Protein AF-A0A2P9H1H8-F1 (afdb_monomer)

Nearest PDB structures (foldseek):
  4e9w-assembly1_A  TM=9.868E-01  e=8.468E-06  uncultured bacterium

Foldseek 3Di:
DDPPDADKAKDADPPPVQLDDPNDGDHGIDIDHDPPDDDDPPDPCVVPPDDPCPVPPVVVVVDDDDDDDPVPDDDDDDPPPPPPDD

Sequence (86 aa):
MQMNNPGRFIFHDHVDRHLNMGGMLGGPITVIEYAEVPSDAWYAWDQKQYDPDFFYSESMKKGYGLFTNPNFQGKPVATARHSRQQ

Mean predicted aligned error: 6.65 Å

Structure (mmCIF, N/CA/C/O backbone):
data_AF-A0A2P9H1H8-F1
#
_entry.id   AF-A0A2P9H1H8-F1
#
loop_
_atom_site.group_PDB
_atom_site.id
_atom_site.type_symbol
_atom_site.label_atom_id
_atom_site.label_alt_id
_atom_site.label_comp_id
_atom_site.label_asym_id
_atom_site.label_entity_id
_atom_site.label_seq_id
_atom_site.pdbx_PDB_ins_code
_atom_site.Cartn_x
_atom_site.Cartn_y
_atom_site.Cartn_z
_atom_site.occupancy
_atom_site.B_iso_or_equiv
_atom_site.auth_seq_id
_atom_site.auth_comp_id
_atom_site.auth_asym_id
_atom_site.auth_atom_id
_atom_site.pdbx_PDB_model_num
ATOM 1 N N . MET A 1 1 ? -9.073 -1.909 -12.706 1.00 85.12 1 MET A N 1
ATOM 2 C CA . MET A 1 1 ? -7.894 -1.840 -13.598 1.00 85.12 1 MET A CA 1
ATOM 3 C C . MET A 1 1 ? -7.707 -3.194 -14.256 1.00 85.12 1 MET A C 1
ATOM 5 O O . MET A 1 1 ? -7.984 -4.191 -13.602 1.00 85.12 1 MET A O 1
ATOM 9 N N . GLN A 1 2 ? -7.296 -3.227 -15.523 1.00 94.25 2 GLN A N 1
ATOM 10 C CA . GLN A 1 2 ? -6.840 -4.460 -16.169 1.00 94.25 2 GLN A CA 1
ATOM 11 C C . GLN A 1 2 ? -5.332 -4.571 -15.948 1.00 94.25 2 GLN A C 1
ATOM 13 O O . GLN A 1 2 ? -4.614 -3.618 -16.241 1.00 94.25 2 GLN A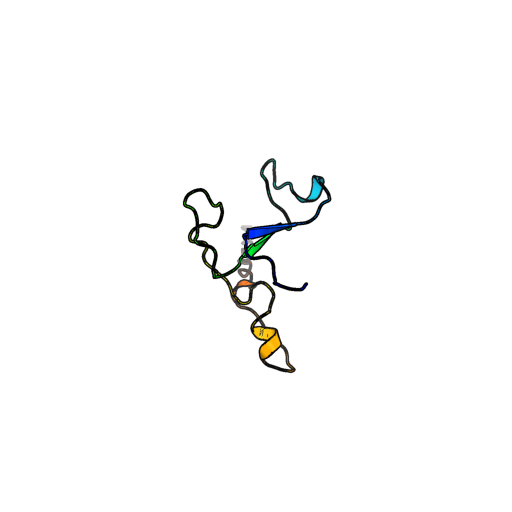 O 1
ATOM 18 N N . MET A 1 3 ? -4.868 -5.692 -15.396 1.00 95.94 3 MET A N 1
ATOM 19 C CA . MET A 1 3 ? -3.461 -5.885 -15.028 1.00 95.94 3 MET A CA 1
ATOM 20 C C . MET A 1 3 ? -2.694 -6.568 -16.167 1.00 95.94 3 MET A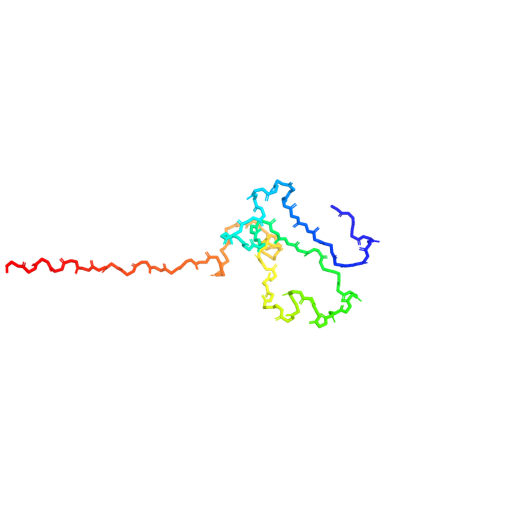 C 1
ATOM 22 O O . MET A 1 3 ? -2.316 -7.729 -16.063 1.00 95.94 3 MET A O 1
ATOM 26 N N . ASN A 1 4 ? -2.546 -5.873 -17.298 1.00 96.75 4 ASN A N 1
ATOM 27 C CA . ASN A 1 4 ? -1.959 -6.410 -18.534 1.00 96.75 4 ASN A CA 1
ATOM 28 C C . ASN A 1 4 ? -0.662 -5.705 -18.969 1.00 96.75 4 ASN A C 1
ATOM 30 O O . ASN A 1 4 ? -0.214 -5.903 -20.097 1.00 96.75 4 ASN A O 1
ATOM 34 N N . ASN A 1 5 ? -0.076 -4.878 -18.101 1.00 96.06 5 ASN A N 1
ATOM 35 C CA . ASN A 1 5 ? 1.179 -4.177 -18.359 1.00 96.06 5 ASN A CA 1
ATOM 36 C C . ASN A 1 5 ? 2.150 -4.441 -17.200 1.00 96.06 5 ASN A C 1
ATOM 38 O O . ASN A 1 5 ? 2.063 -3.740 -16.193 1.00 96.06 5 ASN A O 1
ATOM 42 N N . PRO A 1 6 ? 3.019 -5.461 -17.300 1.00 96.25 6 PRO A N 1
ATOM 43 C CA . PRO A 1 6 ? 3.929 -5.829 -16.222 1.00 96.25 6 PRO A CA 1
ATOM 44 C C . PRO A 1 6 ? 4.961 -4.743 -15.919 1.00 96.25 6 PRO A C 1
ATOM 46 O O . PRO A 1 6 ? 5.619 -4.218 -16.815 1.00 96.25 6 PRO A O 1
ATOM 49 N N . GLY A 1 7 ? 5.115 -4.402 -14.641 1.00 95.75 7 GLY A N 1
ATOM 50 C CA . GLY A 1 7 ? 6.019 -3.342 -14.202 1.00 95.75 7 GLY A CA 1
ATOM 51 C C . GLY A 1 7 ? 5.931 -3.067 -12.704 1.00 95.75 7 GLY A C 1
ATOM 52 O O . GLY A 1 7 ? 5.320 -3.816 -11.945 1.00 95.75 7 GLY A O 1
ATOM 53 N N . ARG A 1 8 ? 6.526 -1.951 -12.284 1.00 96.19 8 ARG A N 1
ATOM 54 C CA . ARG A 1 8 ? 6.280 -1.334 -10.976 1.00 96.19 8 ARG A CA 1
ATOM 55 C C . ARG A 1 8 ? 5.710 0.052 -11.224 1.00 96.19 8 ARG A C 1
ATOM 57 O O . ARG A 1 8 ? 6.420 0.935 -11.697 1.00 96.19 8 ARG A O 1
ATOM 64 N N . PHE A 1 9 ? 4.421 0.222 -10.949 1.00 97.19 9 PHE A N 1
ATOM 65 C CA . PHE A 1 9 ? 3.704 1.465 -11.228 1.00 97.19 9 PHE A CA 1
ATOM 66 C C . PHE A 1 9 ? 3.328 2.146 -9.926 1.00 97.19 9 PHE A C 1
ATOM 68 O O . PHE A 1 9 ? 2.537 1.613 -9.150 1.00 97.19 9 PHE A O 1
ATOM 75 N N . ILE A 1 10 ? 3.891 3.329 -9.689 1.00 96.56 10 ILE A N 1
ATOM 76 C CA . ILE A 1 10 ? 3.498 4.149 -8.549 1.00 96.56 10 ILE A CA 1
ATOM 77 C C . ILE A 1 10 ? 2.029 4.562 -8.696 1.00 96.56 10 ILE A C 1
ATOM 79 O O . ILE A 1 10 ? 1.578 4.945 -9.775 1.00 96.56 10 ILE A O 1
ATOM 83 N N . PHE A 1 11 ? 1.284 4.479 -7.602 1.00 97.25 11 PHE A N 1
ATOM 84 C CA . PHE A 1 11 ? -0.088 4.945 -7.514 1.00 97.25 11 PHE A CA 1
ATOM 85 C C . PHE A 1 11 ? -0.219 5.818 -6.273 1.00 97.25 11 PHE A C 1
ATOM 87 O O . PHE A 1 11 ? -0.057 5.354 -5.145 1.00 97.25 11 PHE A O 1
ATOM 94 N N . HIS A 1 12 ? -0.448 7.105 -6.494 1.00 96.56 12 HIS A N 1
ATOM 95 C CA . HIS A 1 12 ? -0.431 8.102 -5.439 1.00 96.56 12 HIS A CA 1
ATOM 96 C C . HIS A 1 12 ? -1.455 9.204 -5.696 1.00 96.56 12 HIS A C 1
ATOM 98 O O . HIS A 1 12 ? -1.972 9.349 -6.806 1.00 96.56 12 HIS A O 1
ATOM 104 N N . ASP A 1 13 ? -1.727 9.994 -4.663 1.00 95.19 13 ASP A N 1
ATOM 105 C CA . ASP A 1 13 ? -2.470 11.241 -4.815 1.00 95.19 13 ASP A CA 1
ATOM 106 C C . ASP A 1 13 ? -1.662 12.250 -5.643 1.00 95.19 13 ASP A C 1
ATOM 108 O O . ASP A 1 13 ? -0.472 12.445 -5.410 1.00 95.19 13 ASP A O 1
ATOM 112 N N . HIS A 1 14 ? -2.298 12.898 -6.614 1.00 95.88 14 HIS A N 1
ATOM 113 C CA . HIS A 1 14 ? -1.652 13.879 -7.483 1.00 95.88 14 HIS A CA 1
ATOM 114 C C . HIS A 1 14 ? -1.729 15.317 -6.931 1.00 95.88 14 HIS A C 1
ATOM 116 O O . HIS A 1 14 ? -1.278 16.262 -7.574 1.00 95.88 14 HIS A O 1
ATOM 122 N N . VAL A 1 15 ? -2.302 15.522 -5.744 1.00 93.88 15 VAL A N 1
ATOM 123 C CA . VAL A 1 15 ? -2.226 16.809 -5.045 1.00 93.88 15 VAL A CA 1
ATOM 124 C C . VAL A 1 15 ? -0.850 16.946 -4.391 1.00 93.88 15 VAL A C 1
ATOM 126 O O . VAL A 1 15 ? -0.577 16.318 -3.371 1.00 93.88 15 VAL A O 1
ATOM 129 N N . ASP A 1 16 ? -0.001 17.825 -4.928 1.00 89.12 16 ASP A N 1
ATOM 130 C CA . ASP A 1 16 ? 1.404 18.004 -4.518 1.00 89.12 16 ASP A CA 1
ATOM 131 C C . ASP A 1 16 ? 1.605 18.094 -3.000 1.00 89.12 16 ASP A C 1
ATOM 133 O O . ASP A 1 16 ? 2.505 17.477 -2.429 1.00 89.12 16 ASP A O 1
ATOM 137 N N . ARG A 1 17 ? 0.742 18.856 -2.317 1.00 90.69 17 ARG A N 1
ATOM 138 C CA . ARG A 1 17 ? 0.837 19.063 -0.864 1.00 90.69 17 ARG A CA 1
ATOM 139 C C . ARG A 1 17 ? 0.595 17.790 -0.057 1.00 90.69 17 ARG A C 1
ATOM 141 O O . ARG A 1 17 ? 1.062 17.714 1.075 1.00 90.69 17 ARG A O 1
ATOM 148 N N . HIS A 1 18 ? -0.127 16.817 -0.605 1.00 94.69 18 HIS A N 1
ATOM 149 C CA . HIS A 1 18 ? -0.411 15.555 0.073 1.00 94.69 18 HIS A CA 1
ATOM 150 C C . HIS A 1 18 ? 0.760 14.573 -0.010 1.00 94.69 18 HIS A C 1
ATOM 152 O O . HIS A 1 18 ? 0.798 13.629 0.772 1.00 94.69 18 HIS A O 1
ATOM 158 N N . LEU A 1 19 ? 1.745 14.819 -0.883 1.00 91.50 19 LEU A N 1
ATOM 159 C CA . LEU A 1 19 ? 2.936 13.978 -1.037 1.00 91.50 19 LEU A CA 1
ATOM 160 C C . LEU A 1 19 ? 4.103 14.383 -0.115 1.00 91.50 19 LEU A C 1
ATOM 162 O O . LEU A 1 19 ? 5.251 13.986 -0.329 1.00 91.50 19 LEU A O 1
ATOM 166 N N . ASN A 1 20 ? 3.824 15.196 0.909 1.00 91.81 20 ASN A N 1
ATOM 167 C CA . ASN A 1 20 ? 4.821 15.740 1.824 1.00 91.81 20 ASN A CA 1
ATOM 168 C C . ASN A 1 20 ? 4.638 15.193 3.246 1.00 91.81 20 ASN A C 1
ATOM 170 O O . ASN A 1 20 ? 3.560 15.283 3.831 1.00 91.81 20 ASN A O 1
ATOM 174 N N . MET A 1 21 ? 5.724 14.689 3.825 1.00 90.81 21 MET A N 1
ATOM 175 C CA . MET A 1 21 ? 5.833 14.336 5.237 1.00 90.81 21 MET A CA 1
ATOM 176 C C . MET A 1 21 ? 7.032 15.071 5.842 1.00 90.81 21 MET A C 1
ATOM 178 O O . MET A 1 21 ? 8.156 14.576 5.810 1.00 90.81 21 MET A O 1
ATOM 182 N N . GLY A 1 22 ? 6.812 16.284 6.357 1.00 84.38 22 GLY A N 1
ATOM 183 C CA . GLY A 1 22 ? 7.852 17.056 7.052 1.00 84.38 22 GLY A CA 1
ATOM 184 C C . GLY A 1 22 ? 9.075 17.396 6.189 1.00 84.38 22 GLY A C 1
ATOM 185 O O . GLY A 1 22 ? 10.189 17.430 6.702 1.00 84.38 22 GLY A O 1
ATOM 186 N N . GLY A 1 23 ? 8.886 17.619 4.884 1.00 83.31 23 GLY A N 1
ATOM 187 C CA . GLY A 1 23 ? 9.976 17.889 3.936 1.00 83.31 23 GLY A CA 1
ATOM 188 C C . GLY A 1 23 ? 10.549 16.649 3.242 1.00 83.31 23 GLY A C 1
ATOM 189 O O . GLY A 1 23 ? 11.429 16.788 2.397 1.00 83.31 23 GLY A O 1
ATOM 190 N N . MET A 1 24 ? 10.037 15.455 3.546 1.00 83.12 24 MET A N 1
ATOM 191 C CA . MET A 1 24 ? 10.347 14.213 2.831 1.00 83.12 24 MET A CA 1
ATOM 192 C C . MET A 1 24 ? 9.165 13.777 1.958 1.00 83.12 24 MET A C 1
ATOM 194 O O . MET A 1 24 ? 8.020 14.155 2.220 1.00 83.12 24 MET A O 1
ATOM 198 N N . LEU A 1 25 ? 9.437 12.959 0.935 1.00 88.44 25 LEU A N 1
ATOM 199 C CA . LEU A 1 25 ? 8.386 12.288 0.170 1.00 88.44 25 LEU A CA 1
ATOM 200 C C . LEU A 1 25 ? 7.595 11.365 1.109 1.00 88.44 25 LEU A C 1
ATOM 202 O O . LEU A 1 25 ? 8.179 10.542 1.815 1.00 88.44 25 LEU A O 1
ATOM 206 N N . GLY A 1 26 ? 6.275 11.506 1.125 1.00 90.88 26 GLY A N 1
ATOM 207 C CA . GLY A 1 26 ? 5.395 10.716 1.980 1.00 90.88 26 GLY A CA 1
ATOM 208 C C . GLY A 1 26 ? 3.932 10.876 1.589 1.00 90.88 26 GLY A C 1
ATOM 209 O O . GLY A 1 26 ? 3.636 11.321 0.490 1.00 90.88 26 GLY A O 1
ATOM 210 N N . GLY A 1 27 ? 3.014 10.513 2.482 1.00 94.31 27 GLY A N 1
ATOM 211 C CA . GLY A 1 27 ? 1.578 10.601 2.209 1.00 94.31 27 GLY A CA 1
ATOM 212 C C . GLY A 1 27 ? 1.002 9.352 1.524 1.00 94.31 27 GLY A C 1
ATOM 213 O O . GLY A 1 27 ? 1.552 8.259 1.683 1.00 94.31 27 GLY A O 1
ATOM 214 N N . PRO A 1 28 ? -0.138 9.475 0.821 1.00 96.12 28 PRO A N 1
ATOM 215 C CA . PRO A 1 28 ? -0.851 8.349 0.222 1.00 96.12 28 PRO A CA 1
ATOM 216 C C . PRO A 1 28 ? -0.158 7.890 -1.068 1.00 96.12 28 PRO A C 1
ATOM 218 O O . PRO A 1 28 ? -0.531 8.278 -2.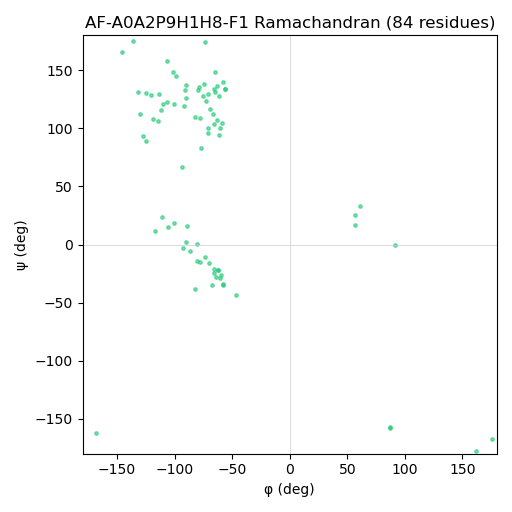174 1.00 96.12 28 PRO A O 1
ATOM 221 N N . ILE A 1 29 ? 0.872 7.062 -0.906 1.00 96.31 29 ILE A N 1
ATOM 222 C CA . ILE A 1 29 ? 1.670 6.490 -1.991 1.00 96.31 29 ILE A CA 1
ATOM 223 C C . ILE A 1 29 ? 1.673 4.967 -1.854 1.00 96.31 29 ILE A C 1
ATOM 225 O O . ILE A 1 29 ? 1.973 4.427 -0.789 1.00 96.31 29 ILE A O 1
ATOM 229 N N . THR A 1 30 ? 1.382 4.268 -2.947 1.00 97.06 30 THR A N 1
ATOM 230 C CA . THR A 1 30 ? 1.598 2.827 -3.094 1.00 97.06 30 THR A CA 1
ATOM 231 C C . THR A 1 30 ? 2.205 2.485 -4.453 1.00 97.06 30 THR A C 1
ATOM 233 O O . THR A 1 30 ? 2.416 3.368 -5.285 1.00 97.06 30 THR A O 1
ATOM 236 N N . VAL A 1 31 ? 2.536 1.215 -4.676 1.00 97.25 31 VAL A N 1
ATOM 237 C CA . VAL A 1 31 ? 3.072 0.708 -5.942 1.00 97.25 31 VAL A CA 1
ATOM 238 C C . VAL A 1 31 ? 2.297 -0.548 -6.321 1.00 97.25 31 VAL A C 1
ATOM 240 O O . VAL A 1 31 ? 2.102 -1.440 -5.501 1.00 97.25 31 VAL A O 1
ATOM 243 N N . ILE A 1 32 ? 1.840 -0.611 -7.569 1.00 97.25 32 ILE A N 1
ATOM 244 C CA . ILE A 1 32 ? 1.330 -1.836 -8.182 1.00 97.25 32 ILE A CA 1
ATOM 245 C C . ILE A 1 32 ? 2.547 -2.622 -8.663 1.00 97.25 32 ILE A C 1
ATOM 247 O O . ILE A 1 32 ? 3.223 -2.206 -9.608 1.00 97.25 32 ILE A O 1
ATOM 251 N N . GLU A 1 33 ? 2.832 -3.730 -7.987 1.00 96.56 33 GLU A N 1
ATOM 252 C CA . GLU A 1 33 ? 3.991 -4.586 -8.235 1.00 96.56 33 GLU A CA 1
ATOM 253 C C . GLU A 1 33 ? 3.551 -5.884 -8.917 1.00 96.56 33 GLU A C 1
ATOM 255 O O . GLU A 1 33 ? 2.706 -6.617 -8.401 1.00 96.56 33 GLU A O 1
ATOM 260 N N . TYR A 1 34 ? 4.116 -6.164 -10.090 1.00 96.75 34 TYR A N 1
ATOM 261 C CA . TYR A 1 34 ? 3.875 -7.410 -10.816 1.00 96.75 34 TYR A CA 1
ATOM 262 C C . TYR A 1 34 ? 4.911 -8.460 -10.418 1.00 96.75 34 TYR A C 1
ATOM 264 O O . TYR A 1 34 ? 6.108 -8.178 -10.405 1.00 96.75 34 TYR A O 1
ATOM 272 N N . ALA A 1 35 ? 4.452 -9.679 -10.128 1.00 94.25 35 ALA A N 1
ATOM 273 C CA . ALA A 1 35 ? 5.298 -10.753 -9.608 1.00 94.25 35 ALA A CA 1
ATOM 274 C C . ALA A 1 35 ? 6.395 -11.203 -10.589 1.00 94.25 35 ALA A C 1
ATOM 276 O O . ALA A 1 35 ? 7.442 -11.676 -10.153 1.00 94.25 35 ALA A O 1
ATOM 277 N N . GLU A 1 36 ? 6.182 -11.060 -11.902 1.00 95.00 36 GLU A N 1
ATOM 278 C CA . GLU A 1 36 ? 7.194 -11.396 -12.909 1.00 95.00 36 GLU A CA 1
ATOM 279 C C . GLU A 1 36 ? 8.358 -10.395 -13.002 1.00 95.00 36 GLU A C 1
ATOM 281 O O . GLU A 1 36 ? 9.349 -10.678 -13.677 1.00 95.00 36 GLU A O 1
ATOM 286 N N . VAL A 1 37 ? 8.262 -9.230 -12.353 1.00 93.44 37 VAL A N 1
ATOM 287 C CA . VAL A 1 37 ? 9.301 -8.198 -12.415 1.00 93.44 37 VAL A CA 1
ATOM 288 C C . VAL A 1 37 ? 10.291 -8.395 -11.264 1.00 93.44 37 VAL A C 1
ATOM 290 O O . VAL A 1 37 ? 9.892 -8.309 -10.102 1.00 93.44 37 VAL A O 1
ATOM 293 N N . PRO A 1 38 ? 11.586 -8.641 -11.543 1.00 91.75 38 PRO A N 1
ATOM 294 C CA . PRO A 1 38 ? 12.586 -8.797 -10.494 1.00 91.75 38 PRO A CA 1
ATOM 295 C C . PRO A 1 38 ? 12.784 -7.490 -9.713 1.00 91.75 38 PRO A C 1
ATOM 297 O O . PRO A 1 38 ? 12.661 -6.393 -10.264 1.00 91.75 38 PRO A O 1
ATOM 300 N N . SER A 1 39 ? 13.112 -7.610 -8.424 1.00 90.50 39 SER A N 1
ATOM 301 C CA . SER A 1 39 ? 13.464 -6.450 -7.603 1.00 90.50 39 SER A CA 1
ATOM 302 C C . SER A 1 39 ? 14.863 -5.947 -7.960 1.00 90.50 39 SER A C 1
ATOM 304 O O . SER A 1 39 ? 15.795 -6.733 -8.136 1.00 90.50 39 SER A O 1
ATOM 306 N N . ASP A 1 40 ? 15.005 -4.627 -8.039 1.00 92.25 40 ASP A N 1
ATOM 307 C CA . ASP A 1 40 ? 16.288 -3.955 -8.237 1.00 92.25 40 ASP A CA 1
ATOM 308 C C . ASP A 1 40 ? 16.823 -3.447 -6.898 1.00 92.25 40 ASP A C 1
ATOM 310 O O . ASP A 1 40 ? 16.061 -2.914 -6.096 1.00 92.25 40 ASP A O 1
ATOM 314 N N . ALA A 1 41 ? 18.144 -3.478 -6.704 1.00 93.88 41 ALA A N 1
ATOM 315 C CA . ALA A 1 41 ? 18.780 -3.041 -5.455 1.00 93.88 41 ALA A CA 1
ATOM 316 C C . ALA A 1 41 ? 18.568 -1.551 -5.109 1.00 93.88 41 ALA A C 1
ATOM 318 O O . ALA A 1 41 ? 18.719 -1.153 -3.959 1.00 93.88 41 ALA A O 1
ATOM 319 N N . TRP A 1 42 ? 18.248 -0.706 -6.094 1.00 92.75 42 TRP A N 1
ATOM 320 C CA . TRP A 1 42 ? 17.963 0.720 -5.878 1.00 92.75 42 TRP A CA 1
ATOM 321 C C . TRP A 1 42 ? 16.496 0.993 -5.519 1.00 92.75 42 TRP A C 1
ATOM 323 O O . TRP A 1 42 ? 16.130 2.137 -5.244 1.00 92.75 42 TRP A O 1
ATOM 333 N N . TYR A 1 43 ? 15.634 -0.024 -5.554 1.00 95.69 43 TYR A N 1
ATOM 334 C CA . TYR A 1 43 ? 14.212 0.148 -5.321 1.00 95.69 43 TYR A CA 1
ATOM 335 C C . TYR A 1 43 ? 13.919 0.460 -3.855 1.00 95.69 43 TYR A C 1
ATOM 337 O O . TYR A 1 43 ? 14.335 -0.259 -2.953 1.00 95.69 43 TYR A O 1
ATOM 345 N N . ALA A 1 44 ? 13.148 1.523 -3.614 1.00 92.44 44 ALA A N 1
ATOM 346 C CA . ALA A 1 44 ? 12.877 2.015 -2.264 1.00 92.44 44 ALA A CA 1
ATOM 347 C C . ALA A 1 44 ? 12.188 0.984 -1.351 1.00 92.44 44 ALA A C 1
ATOM 349 O O . ALA A 1 44 ? 12.323 1.070 -0.131 1.00 92.44 44 ALA A O 1
ATOM 350 N N . TRP A 1 45 ? 11.440 0.037 -1.926 1.00 94.56 45 TRP A N 1
ATOM 351 C CA . TRP A 1 45 ? 10.771 -1.048 -1.201 1.00 94.56 45 TRP A CA 1
ATOM 352 C C . TRP A 1 45 ? 11.380 -2.421 -1.485 1.00 94.56 45 TRP A C 1
ATOM 354 O O . TRP A 1 45 ? 10.722 -3.441 -1.276 1.00 94.56 45 TRP A O 1
ATOM 364 N N . ASP A 1 46 ? 12.646 -2.470 -1.904 1.00 91.44 46 ASP A N 1
ATOM 365 C CA . ASP A 1 46 ? 13.376 -3.733 -1.905 1.00 91.44 46 ASP A CA 1
ATOM 366 C C . ASP A 1 46 ? 13.371 -4.337 -0.488 1.00 91.44 46 ASP A C 1
ATOM 368 O O . ASP A 1 46 ? 13.555 -3.635 0.508 1.00 91.44 46 ASP A O 1
ATOM 372 N N . GLN A 1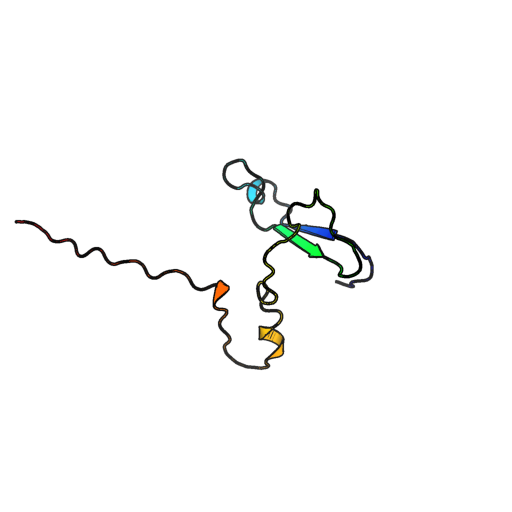 47 ? 13.079 -5.638 -0.393 1.00 90.50 47 GLN A N 1
ATOM 373 C CA . GLN A 1 47 ? 12.953 -6.378 0.874 1.00 90.50 47 GLN A CA 1
ATOM 374 C C . GLN A 1 47 ? 11.922 -5.815 1.875 1.00 90.50 47 GLN A C 1
ATOM 376 O O . GLN A 1 47 ? 12.022 -6.043 3.085 1.00 90.50 47 GLN A O 1
ATOM 381 N N . LYS A 1 48 ? 10.900 -5.092 1.403 1.00 93.19 48 LYS A N 1
ATOM 382 C CA . LYS A 1 48 ? 9.813 -4.606 2.259 1.00 93.19 48 LYS A CA 1
ATOM 383 C C . LYS A 1 48 ? 9.137 -5.768 2.997 1.00 93.19 48 LYS A C 1
ATOM 385 O O . LYS A 1 48 ? 8.754 -6.768 2.396 1.00 93.19 48 LYS A O 1
ATOM 390 N N . GLN A 1 49 ? 8.914 -5.609 4.304 1.00 94.56 49 GLN A N 1
ATOM 391 C CA . GLN A 1 49 ? 8.027 -6.505 5.045 1.00 94.56 49 GLN A CA 1
ATOM 392 C C . GLN A 1 49 ? 6.595 -6.329 4.521 1.00 94.56 49 GLN A C 1
ATOM 394 O O . GLN A 1 49 ? 5.944 -5.318 4.797 1.00 94.56 49 GLN A O 1
ATOM 399 N N . TYR A 1 50 ? 6.152 -7.288 3.714 1.00 94.88 50 TYR A N 1
ATOM 400 C CA . TYR A 1 50 ? 4.875 -7.250 3.013 1.00 94.88 50 TYR A CA 1
ATOM 401 C C . TYR A 1 50 ? 3.703 -7.626 3.930 1.00 94.88 50 TYR A C 1
ATOM 403 O O . TYR A 1 50 ? 3.777 -8.612 4.665 1.00 94.88 50 TYR A O 1
ATOM 411 N N . ASP A 1 51 ? 2.613 -6.859 3.851 1.00 96.38 51 ASP A N 1
ATOM 412 C CA . ASP A 1 51 ? 1.322 -7.187 4.461 1.00 96.38 51 ASP A CA 1
ATOM 413 C C . ASP A 1 51 ? 0.281 -7.412 3.345 1.00 96.38 51 ASP A C 1
ATOM 415 O O . ASP A 1 51 ? -0.169 -6.436 2.733 1.00 96.38 51 ASP A O 1
ATOM 419 N N . PRO A 1 52 ? -0.121 -8.669 3.068 1.00 96.31 52 PRO A N 1
ATOM 420 C CA . PRO A 1 52 ? -1.099 -8.974 2.021 1.00 96.31 52 PRO A CA 1
ATOM 421 C C . PRO A 1 52 ? -2.496 -8.413 2.321 1.00 96.31 52 PRO A C 1
ATOM 423 O O . PRO A 1 52 ? -3.302 -8.241 1.406 1.00 96.31 52 PRO A O 1
ATOM 426 N N . ASP A 1 53 ? -2.799 -8.116 3.588 1.00 97.31 53 ASP A N 1
ATOM 427 C CA . ASP A 1 53 ? -4.103 -7.622 4.028 1.00 97.31 53 ASP A CA 1
ATOM 428 C C . ASP A 1 53 ? -4.077 -6.121 4.362 1.00 97.31 53 ASP A C 1
ATOM 430 O O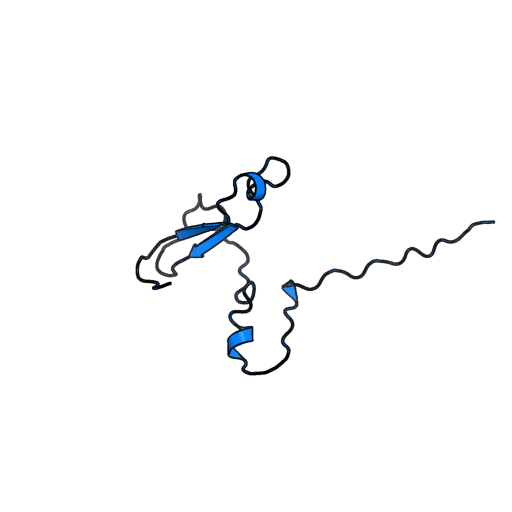 . ASP A 1 53 ? -5.028 -5.601 4.950 1.00 97.31 53 ASP A O 1
ATOM 434 N N . PHE A 1 54 ? -3.032 -5.395 3.934 1.00 97.56 54 PHE A N 1
ATOM 435 C CA . PHE A 1 54 ? -2.935 -3.937 4.089 1.00 97.56 54 PHE A CA 1
ATOM 436 C C . PHE A 1 54 ? -4.105 -3.194 3.416 1.00 97.56 54 PHE A C 1
ATOM 438 O O . PHE A 1 54 ? -4.601 -2.194 3.925 1.00 97.56 54 PHE A O 1
ATOM 445 N N . PHE A 1 55 ? -4.593 -3.708 2.285 1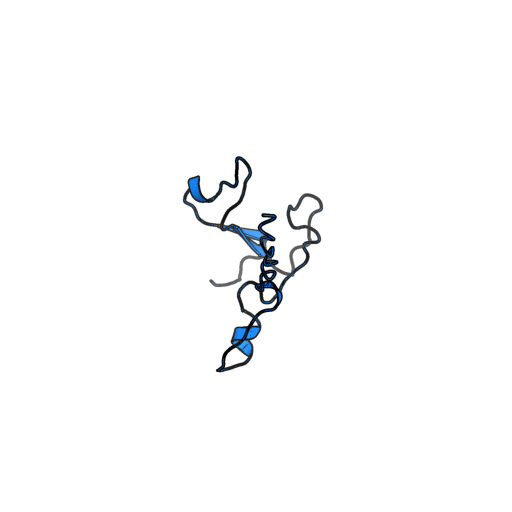.00 97.12 55 PHE A N 1
ATOM 446 C CA . PHE A 1 55 ? -5.793 -3.199 1.608 1.00 97.12 55 PHE A CA 1
ATOM 447 C C . PHE A 1 55 ? -7.044 -4.046 1.893 1.00 97.12 55 PHE A C 1
ATOM 449 O O . PHE A 1 55 ? -8.013 -3.993 1.138 1.00 97.12 55 PHE A O 1
ATOM 456 N N . TYR A 1 56 ? -7.024 -4.864 2.950 1.00 97.50 56 TYR A N 1
ATOM 457 C CA . TYR A 1 56 ? -8.061 -5.849 3.277 1.00 97.50 56 TYR A CA 1
ATOM 458 C C . TYR A 1 56 ? -8.361 -6.889 2.175 1.00 97.50 56 TYR A C 1
ATOM 460 O O . TYR A 1 56 ? -9.390 -7.571 2.211 1.00 97.50 56 TYR A O 1
ATOM 468 N N . SER A 1 57 ? -7.467 -7.038 1.193 1.00 96.56 57 SER A N 1
ATOM 469 C CA . SER A 1 57 ? -7.636 -7.938 0.048 1.00 96.56 57 SER A CA 1
ATOM 470 C C . SER A 1 57 ? -7.843 -9.401 0.446 1.00 96.56 57 SER A C 1
ATOM 472 O O . SER A 1 57 ? -8.596 -10.105 -0.224 1.00 96.56 57 SER A O 1
ATOM 474 N N . GLU A 1 58 ? -7.225 -9.871 1.533 1.00 97.38 58 GLU A N 1
ATOM 475 C CA . GLU A 1 58 ? -7.406 -11.240 2.027 1.00 97.38 58 GLU A CA 1
ATOM 476 C C . GLU A 1 58 ? -8.673 -11.374 2.869 1.00 97.38 58 GLU A C 1
ATOM 478 O O . GLU A 1 58 ? -9.393 -12.368 2.770 1.00 97.38 58 GLU A O 1
ATOM 483 N N . SER A 1 59 ? -8.995 -10.373 3.682 1.00 96.75 59 SER A N 1
ATOM 484 C CA . SER A 1 59 ? -10.209 -10.389 4.496 1.00 96.75 59 SER A CA 1
ATOM 485 C C . SER A 1 59 ? -11.483 -10.314 3.660 1.00 96.75 59 SER A C 1
ATOM 487 O O . SER A 1 59 ? -12.445 -11.010 3.977 1.00 96.75 59 SER A O 1
ATOM 489 N N . MET A 1 60 ? -11.481 -9.588 2.539 1.00 96.94 60 MET A N 1
ATOM 490 C CA . MET A 1 60 ? -12.617 -9.558 1.609 1.00 96.94 60 MET A CA 1
ATOM 491 C C . MET A 1 60 ? -12.931 -10.928 0.982 1.00 96.94 60 MET A C 1
ATOM 493 O O . MET A 1 60 ? -14.064 -11.163 0.567 1.00 96.94 60 MET A O 1
ATOM 497 N N . LYS A 1 61 ? -11.974 -11.866 0.951 1.00 97.56 61 LYS A N 1
ATOM 498 C CA . LYS A 1 61 ? -12.195 -13.233 0.442 1.00 97.56 61 LYS A CA 1
ATOM 499 C C . LYS A 1 61 ? -12.933 -14.138 1.436 1.00 97.56 61 LYS A C 1
ATOM 501 O O . LYS A 1 61 ? -13.415 -15.196 1.043 1.00 97.56 61 LYS A O 1
ATOM 506 N N . LYS A 1 62 ? -13.027 -13.755 2.715 1.00 95.88 62 LYS A N 1
ATOM 507 C CA . LYS A 1 62 ? -13.561 -14.599 3.805 1.00 95.88 62 LYS A CA 1
ATOM 508 C C . LYS A 1 62 ? -15.097 -14.629 3.875 1.00 95.88 62 LYS A C 1
ATOM 510 O O . LYS A 1 62 ? -15.650 -15.304 4.739 1.00 95.88 62 LYS A O 1
ATOM 515 N N . GLY A 1 63 ? -15.787 -13.931 2.971 1.00 95.94 63 GLY A N 1
ATOM 516 C CA . GLY A 1 63 ? -17.247 -13.846 2.932 1.00 95.94 63 GLY A CA 1
ATOM 517 C C . GLY A 1 63 ? -17.804 -12.726 3.813 1.00 95.94 63 GLY A C 1
ATOM 518 O O . GLY A 1 63 ? -17.118 -11.752 4.114 1.00 95.94 63 GLY A O 1
ATOM 519 N N . TYR A 1 64 ? -19.075 -12.841 4.199 1.00 96.81 64 TYR A N 1
ATOM 520 C CA . TYR A 1 64 ? -19.743 -11.818 5.004 1.00 96.81 64 TYR A CA 1
ATOM 521 C C . TYR A 1 64 ? -19.380 -11.939 6.483 1.00 96.81 64 TYR A C 1
ATOM 523 O O . TYR A 1 64 ? -19.456 -13.018 7.068 1.00 96.81 64 TYR A O 1
ATOM 531 N N . GLY A 1 65 ? -19.034 -10.815 7.102 1.00 96.81 65 GLY A N 1
ATOM 532 C CA . GLY A 1 65 ? -18.701 -10.755 8.518 1.00 96.81 65 GLY A CA 1
ATOM 533 C C . GLY A 1 65 ? -17.926 -9.494 8.873 1.00 96.81 65 GLY A C 1
ATOM 534 O O . GLY A 1 65 ? -17.678 -8.635 8.028 1.00 96.81 65 GLY A O 1
ATOM 535 N N . LEU A 1 66 ? -17.540 -9.402 10.143 1.00 96.62 66 LEU A N 1
ATOM 536 C CA . LEU A 1 66 ? -16.630 -8.378 10.640 1.00 96.62 66 LEU A CA 1
ATOM 537 C C . LEU A 1 66 ? -15.230 -8.985 10.770 1.00 96.62 66 LEU A C 1
ATOM 539 O O . LEU A 1 66 ? -15.041 -9.936 11.527 1.00 96.62 66 LEU A O 1
ATOM 543 N N . PHE A 1 67 ? -14.253 -8.417 10.064 1.00 97.06 67 PHE A N 1
ATOM 544 C CA . PHE A 1 67 ? -12.860 -8.866 10.096 1.00 97.06 67 PHE A CA 1
ATOM 545 C C . PHE A 1 67 ? -11.952 -7.736 10.575 1.00 97.06 67 PHE A C 1
ATOM 547 O O . PHE A 1 67 ? -11.989 -6.625 10.050 1.00 97.06 67 PHE A O 1
ATOM 554 N N . THR A 1 68 ? -11.124 -8.019 11.576 1.00 96.00 68 THR A N 1
ATOM 555 C CA . THR A 1 68 ? -10.097 -7.095 12.069 1.00 96.00 68 THR A CA 1
ATOM 556 C C . THR A 1 68 ? -8.730 -7.499 11.513 1.00 96.00 68 THR A C 1
ATOM 558 O O . THR A 1 68 ? -8.478 -8.681 11.284 1.00 96.00 68 THR A O 1
ATOM 561 N N . ASN A 1 69 ? -7.844 -6.523 11.291 1.00 94.75 69 ASN A N 1
ATOM 562 C CA . ASN A 1 69 ? -6.448 -6.778 10.927 1.00 94.75 69 ASN A CA 1
ATOM 563 C C . ASN A 1 69 ? -5.558 -6.374 12.123 1.00 94.75 69 ASN A C 1
ATOM 565 O O . ASN A 1 69 ? -5.619 -5.217 12.553 1.00 94.75 69 ASN A O 1
ATOM 569 N N . PRO A 1 70 ? -4.763 -7.299 12.700 1.00 94.12 70 PRO A N 1
ATOM 570 C CA . PRO A 1 70 ? -3.888 -6.999 13.833 1.00 94.12 70 PRO A CA 1
ATOM 571 C C . PRO A 1 70 ? -2.844 -5.917 13.522 1.00 94.12 70 PRO A C 1
ATOM 573 O O . PRO A 1 70 ? -2.487 -5.160 14.420 1.00 94.12 70 PRO A O 1
ATOM 576 N N . ASN A 1 71 ? -2.411 -5.775 12.265 1.00 94.56 71 ASN A N 1
ATOM 577 C CA . ASN A 1 71 ? -1.422 -4.774 11.855 1.00 94.56 71 ASN A CA 1
ATOM 578 C C . ASN A 1 71 ? -1.965 -3.337 11.896 1.00 94.56 71 ASN A C 1
ATOM 580 O O . ASN A 1 71 ? -1.185 -2.388 11.904 1.00 94.56 71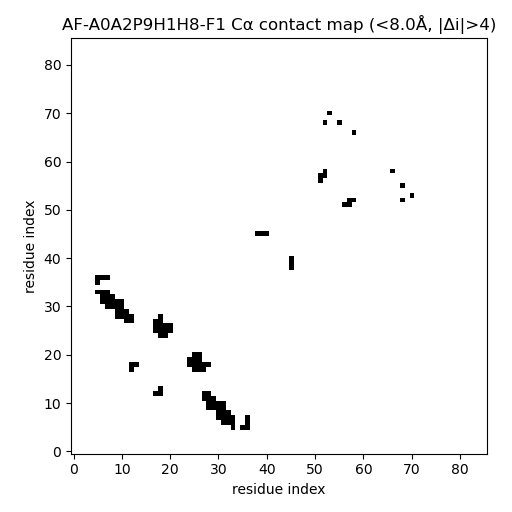 ASN A O 1
ATOM 584 N N . PHE A 1 72 ? -3.289 -3.161 11.964 1.00 96.31 72 PHE A N 1
ATOM 585 C CA . PHE A 1 72 ? -3.921 -1.848 12.140 1.00 96.31 72 PHE A CA 1
ATOM 586 C C . PHE A 1 72 ? -4.190 -1.505 13.606 1.00 96.31 72 PHE A C 1
ATOM 588 O O . PHE A 1 72 ? -4.684 -0.417 13.905 1.00 96.31 72 PHE A O 1
ATOM 595 N N . GLN A 1 73 ? -3.896 -2.414 14.540 1.00 95.19 73 GLN A N 1
ATOM 596 C CA . GLN A 1 73 ? -4.129 -2.157 15.954 1.00 95.19 73 GLN A CA 1
ATOM 597 C C . GLN A 1 73 ? -3.075 -1.198 16.513 1.00 95.19 73 GLN A C 1
ATOM 599 O O . GLN A 1 73 ? -1.869 -1.411 16.400 1.00 95.19 73 GLN A O 1
ATOM 604 N N . GLY A 1 74 ? -3.549 -0.135 17.160 1.00 93.88 74 GLY A N 1
ATOM 605 C CA . GLY A 1 74 ? -2.699 0.767 17.927 1.00 93.88 74 GLY A CA 1
ATOM 606 C C . GLY A 1 74 ? -2.222 0.147 19.243 1.00 93.88 74 GLY A C 1
ATOM 607 O O . GLY A 1 74 ? -2.661 -0.924 19.662 1.00 93.88 74 GLY A O 1
ATOM 608 N N . LYS A 1 75 ? -1.342 0.864 19.944 1.00 93.69 75 LYS A N 1
ATOM 609 C CA . LYS A 1 75 ? -0.935 0.512 21.310 1.00 93.69 75 LYS A CA 1
ATOM 610 C C . LYS A 1 75 ? -1.862 1.199 22.320 1.00 93.69 75 LYS A C 1
ATOM 612 O O . LYS A 1 75 ? -2.139 2.387 22.145 1.00 93.69 75 LYS A O 1
ATOM 617 N N . PRO A 1 76 ? -2.316 0.511 23.384 1.00 90.50 76 PRO A N 1
ATOM 618 C CA . PRO A 1 76 ? -3.065 1.154 24.457 1.00 90.50 76 PRO A CA 1
ATOM 619 C C . PRO A 1 76 ? -2.265 2.295 25.097 1.00 90.50 76 PRO A C 1
ATOM 621 O O . PRO A 1 76 ? -1.059 2.171 25.318 1.00 90.50 76 PRO A O 1
ATOM 624 N N . VAL A 1 77 ? -2.937 3.400 25.423 1.00 89.25 77 VAL A N 1
ATOM 625 C CA . VAL A 1 77 ? -2.310 4.522 26.133 1.00 89.25 77 VAL A CA 1
ATOM 626 C C . VAL A 1 77 ? -2.086 4.119 27.590 1.00 89.25 77 VAL A C 1
ATOM 628 O O . VAL A 1 77 ? -3.034 3.768 28.292 1.00 89.25 77 VAL A O 1
ATOM 631 N N . ALA A 1 78 ? -0.841 4.192 28.065 1.00 80.88 78 ALA A N 1
ATOM 632 C CA . ALA A 1 78 ? -0.546 4.008 29.480 1.00 80.88 78 ALA A CA 1
ATOM 633 C C . ALA A 1 78 ? -1.163 5.171 30.270 1.00 80.88 78 ALA A C 1
ATOM 635 O O . ALA A 1 78 ? -0.753 6.323 30.129 1.00 80.88 78 ALA A O 1
ATOM 636 N N . THR A 1 79 ? -2.173 4.892 31.090 1.00 71.56 79 THR A N 1
ATOM 637 C CA . THR A 1 79 ? -2.768 5.905 31.962 1.00 71.56 79 THR A CA 1
ATOM 638 C C . THR A 1 79 ? -1.767 6.222 33.071 1.00 71.56 79 THR A C 1
ATOM 640 O O . THR A 1 79 ? -1.637 5.465 34.033 1.00 71.56 79 THR A O 1
ATOM 643 N N . ALA A 1 80 ? -1.025 7.324 32.953 1.00 61.03 80 ALA A N 1
ATOM 644 C CA . ALA A 1 80 ? -0.255 7.834 34.079 1.00 61.03 80 ALA A CA 1
ATOM 645 C C . ALA A 1 80 ? -1.251 8.217 35.185 1.00 61.03 80 ALA A C 1
ATOM 647 O O . ALA A 1 80 ? -1.983 9.201 35.070 1.00 61.03 8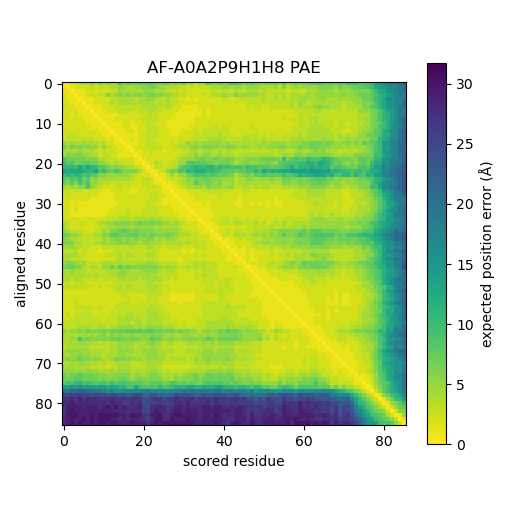0 ALA A O 1
ATOM 648 N N . ARG A 1 81 ? -1.321 7.420 36.257 1.00 59.75 81 ARG A N 1
ATOM 649 C CA . ARG A 1 81 ? -1.963 7.848 37.503 1.00 59.75 81 ARG A CA 1
ATOM 650 C C . ARG A 1 81 ? -1.213 9.094 37.969 1.00 59.75 81 ARG A C 1
ATOM 652 O O . ARG A 1 81 ? -0.099 8.984 38.469 1.00 59.75 81 ARG A O 1
ATOM 659 N N . HIS A 1 82 ? -1.812 10.270 37.804 1.00 55.56 82 HIS A N 1
ATOM 660 C CA . HIS A 1 82 ? -1.353 11.481 38.473 1.00 55.56 82 HIS A CA 1
ATOM 661 C C . HIS A 1 82 ? -1.459 11.260 39.988 1.00 55.56 82 HIS A C 1
ATOM 663 O O . HIS A 1 82 ? -2.514 11.472 40.584 1.00 55.56 82 HIS A O 1
ATOM 669 N N . SER A 1 83 ? -0.377 10.819 40.631 1.00 57.50 83 SER A N 1
ATOM 670 C CA . SER A 1 83 ? -0.241 10.956 42.076 1.00 57.50 83 SER A CA 1
ATOM 671 C C . SER A 1 83 ? -0.027 12.439 42.364 1.00 57.50 83 SER A C 1
ATOM 673 O O . SER A 1 83 ? 1.084 12.954 42.248 1.00 57.50 83 SER A O 1
ATOM 675 N N . ARG A 1 84 ? -1.113 13.142 42.689 1.00 49.62 84 ARG A N 1
ATOM 676 C CA . ARG A 1 84 ? -1.055 14.445 43.356 1.00 49.62 84 ARG A CA 1
ATOM 677 C C . ARG A 1 84 ? -0.343 14.217 44.694 1.00 49.62 84 ARG A C 1
ATOM 679 O O . ARG A 1 84 ? -0.951 13.678 45.615 1.00 49.62 84 ARG A O 1
ATOM 686 N N . GLN A 1 85 ? 0.945 14.540 44.772 1.00 47.53 85 GLN A N 1
ATOM 687 C CA . GLN A 1 85 ? 1.600 14.740 46.062 1.00 47.53 85 GLN A CA 1
ATOM 688 C C . GLN A 1 85 ? 1.015 16.031 46.642 1.00 47.53 85 GLN A C 1
ATOM 690 O O . GLN A 1 85 ? 1.056 17.074 45.987 1.00 47.53 85 GLN A O 1
ATOM 695 N N . GLN A 1 86 ? 0.340 15.881 47.782 1.00 46.25 86 GLN 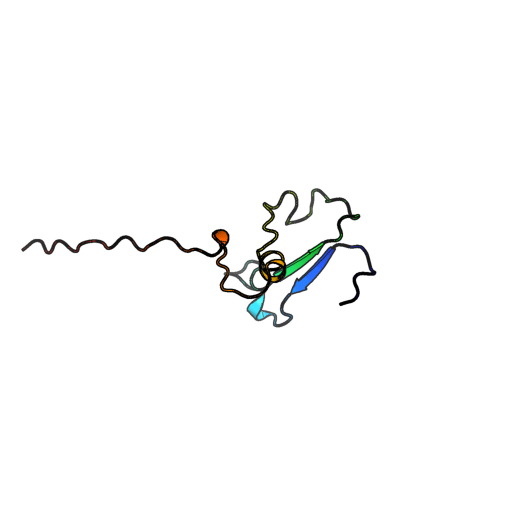A N 1
ATOM 696 C CA . GLN A 1 86 ? -0.088 16.977 48.649 1.00 46.25 86 GLN A CA 1
ATOM 697 C C . GLN A 1 86 ? 1.114 17.519 49.413 1.00 46.25 86 GLN A C 1
ATOM 699 O O . GLN A 1 86 ? 2.015 16.700 49.713 1.00 46.25 86 GLN A O 1
#

Solvent-accessible surface area (backbone atoms only — not comparable to full-atom values): 6165 Å² total; per-residue (Å²): 136,83,94,82,75,88,44,77,43,79,47,60,67,86,54,72,78,54,38,48,48,96,89,39,88,39,59,67,67,48,66,52,73,37,88,89,53,80,84,51,95,84,43,93,63,58,89,56,89,79,61,80,50,76,80,41,61,56,58,66,71,72,59,90,80,91,82,86,60,77,89,76,60,78,80,83,79,80,79,76,78,80,75,78,80,126

Secondary structure (DSSP, 8-state):
----S-SEEEEE---GGGGEETTEE-SSEEEEE-TTSPPPTT-TTTT----TTTTSTTGGGG-SS----GGG--PPP---------

pLDDT: mean 90.52, std 11.8, range [46.25, 97.56]

Radius of gyration: 19.6 Å; Cα contacts (8 Å, |Δi|>4): 55; chains: 1; bounding box: 38×34×67 Å